Protein AF-A0A957MY77-F1 (afdb_monomer)

Foldseek 3Di:
DFQFDPVVPPPCPVVADCVQACPPVQGPQRTDDDDDDDDDDDDDDCVVDVDGDPFLVCCPPPVCVVPDDDDPDPCVVVVRD

Radius of gyration: 19.27 Å; Cα contacts (8 Å, |Δi|>4): 39; chains: 1; bounding box: 38×27×47 Å

Structure (mmCIF, N/CA/C/O backbone):
data_AF-A0A957MY77-F1
#
_entry.id   AF-A0A957MY77-F1
#
loop_
_atom_site.group_PDB
_atom_site.id
_atom_site.type_symbol
_atom_site.label_atom_id
_atom_site.label_alt_id
_atom_site.label_comp_id
_atom_site.label_asym_id
_atom_site.label_entity_id
_atom_site.label_seq_id
_atom_site.pdbx_PDB_ins_code
_atom_site.Cartn_x
_atom_site.Cartn_y
_atom_site.Cartn_z
_atom_site.occupancy
_atom_site.B_iso_or_equiv
_atom_site.auth_seq_id
_atom_site.auth_comp_id
_atom_site.auth_asym_id
_atom_site.auth_atom_id
_atom_site.pdbx_PDB_model_num
ATOM 1 N N . LEU A 1 1 ? -19.886 6.053 6.438 1.00 86.81 1 LEU A N 1
ATOM 2 C CA . LEU A 1 1 ? -19.942 6.106 7.920 1.00 86.81 1 LEU A CA 1
ATOM 3 C C . LEU A 1 1 ? -19.910 4.679 8.451 1.00 86.81 1 LEU A C 1
ATOM 5 O O . LEU A 1 1 ? -20.425 3.809 7.757 1.00 86.81 1 LEU A O 1
ATOM 9 N N . LEU A 1 2 ? -19.291 4.450 9.616 1.00 96.88 2 LEU A N 1
ATOM 10 C CA . LEU A 1 2 ? -19.074 3.126 10.222 1.00 96.88 2 LEU A CA 1
ATOM 11 C C . LEU A 1 2 ? -19.569 3.104 11.679 1.00 96.88 2 LEU A C 1
ATOM 13 O O . LEU A 1 2 ? -19.609 4.150 12.323 1.00 96.88 2 LEU A O 1
ATOM 17 N N . GLN A 1 3 ? -19.935 1.920 12.174 1.00 97.19 3 GLN A N 1
ATOM 18 C CA . GLN A 1 3 ? -20.265 1.659 13.583 1.00 97.19 3 GLN A CA 1
ATOM 19 C C . GLN A 1 3 ? -19.070 1.025 14.303 1.00 97.19 3 GLN A C 1
ATOM 21 O O . GLN A 1 3 ? -18.235 0.398 13.650 1.00 97.19 3 GLN A O 1
ATOM 26 N N . GLU A 1 4 ? -19.011 1.154 15.628 1.00 97.88 4 GLU A N 1
ATOM 27 C CA . GLU A 1 4 ? -17.954 0.520 16.419 1.00 97.88 4 GLU A CA 1
ATOM 28 C C . GLU A 1 4 ? -18.058 -1.009 16.397 1.00 97.88 4 GLU A C 1
ATOM 30 O O . GLU A 1 4 ? -19.147 -1.591 16.372 1.00 97.88 4 GLU A O 1
ATOM 35 N N . LEU A 1 5 ? -16.897 -1.658 16.407 1.00 96.88 5 LEU A N 1
ATOM 36 C CA . LEU A 1 5 ? -16.769 -3.104 16.430 1.00 96.88 5 LEU A CA 1
ATOM 37 C C . LEU A 1 5 ? -16.932 -3.638 17.856 1.00 96.88 5 LEU A C 1
ATOM 39 O O . LEU A 1 5 ? -16.218 -3.245 18.778 1.00 96.88 5 LEU A O 1
ATOM 43 N N . ASP A 1 6 ? -17.818 -4.620 18.024 1.00 96.94 6 ASP A N 1
ATOM 44 C CA . ASP A 1 6 ? -17.904 -5.405 19.256 1.00 96.94 6 ASP A CA 1
ATOM 45 C C . ASP A 1 6 ? -16.764 -6.430 19.299 1.00 96.94 6 ASP A C 1
ATOM 47 O O . ASP A 1 6 ? -16.862 -7.538 18.761 1.00 96.94 6 ASP A O 1
ATOM 51 N N . LYS A 1 7 ? -15.664 -6.049 19.952 1.00 93.94 7 LYS A N 1
ATOM 52 C CA . LYS A 1 7 ? -14.460 -6.881 20.079 1.00 93.94 7 LYS A CA 1
ATOM 53 C C . LYS A 1 7 ? -14.710 -8.212 20.787 1.00 93.94 7 LYS A C 1
ATOM 55 O O . LYS A 1 7 ? -14.007 -9.176 20.500 1.00 93.94 7 LYS A O 1
ATOM 60 N N . GLY A 1 8 ? -15.741 -8.310 21.632 1.00 96.19 8 GLY A N 1
ATOM 61 C CA . GLY A 1 8 ? -16.116 -9.569 22.283 1.00 96.19 8 GLY A CA 1
ATOM 62 C C . GLY A 1 8 ? -16.583 -10.649 21.300 1.00 96.19 8 GLY A C 1
ATOM 63 O O . GLY A 1 8 ? -16.597 -11.828 21.643 1.00 96.19 8 GLY A O 1
ATOM 64 N N . LYS A 1 9 ? -16.932 -10.265 20.065 1.00 96.31 9 LYS A N 1
ATOM 65 C CA . LYS A 1 9 ? -17.352 -11.172 18.986 1.00 96.31 9 LYS A CA 1
ATOM 66 C C . LYS A 1 9 ? -16.251 -11.465 17.965 1.00 96.31 9 LYS A C 1
ATOM 68 O O . LYS A 1 9 ? -16.518 -12.132 16.968 1.00 96.31 9 LYS A O 1
ATOM 73 N N . LEU A 1 10 ? -15.035 -10.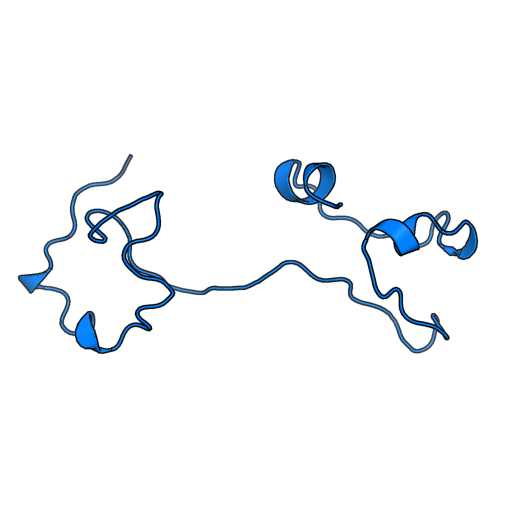968 18.185 1.00 95.06 10 LEU A N 1
ATOM 74 C CA . LEU A 1 10 ? -13.927 -11.049 17.234 1.00 95.06 10 LEU A CA 1
ATOM 75 C C . LEU A 1 10 ? -12.793 -11.902 17.825 1.00 95.06 10 LEU A C 1
ATOM 77 O O . LEU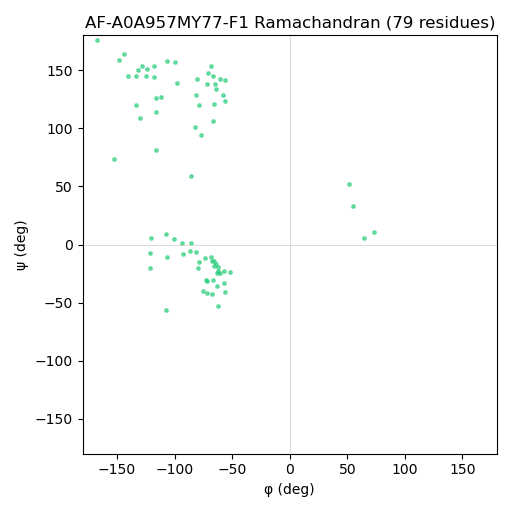 A 1 10 ? -11.811 -11.364 18.327 1.00 95.06 10 LEU A O 1
ATOM 81 N N . PRO A 1 11 ? -12.887 -13.243 17.753 1.00 93.81 11 PRO A N 1
ATOM 82 C CA . PRO A 1 11 ? -11.891 -14.137 18.355 1.00 93.81 11 PRO A CA 1
ATOM 83 C C . PRO A 1 11 ? -10.521 -14.079 17.660 1.00 93.81 11 PRO A C 1
ATOM 85 O O . PRO A 1 11 ? -9.551 -1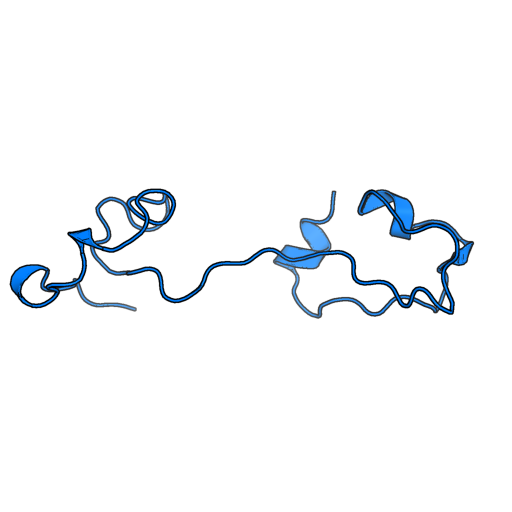4.634 18.159 1.00 93.81 11 PRO A O 1
ATOM 88 N N . ILE A 1 12 ? -10.444 -13.432 16.496 1.00 93.38 12 ILE A N 1
ATOM 89 C CA . ILE A 1 12 ? -9.243 -13.365 15.660 1.00 93.38 12 ILE A CA 1
ATOM 90 C C . ILE A 1 12 ? -8.292 -12.222 16.031 1.00 93.38 12 ILE A C 1
ATOM 92 O O . ILE A 1 12 ? -7.231 -12.126 15.425 1.00 93.38 12 ILE A O 1
ATOM 96 N N . LEU A 1 13 ? -8.664 -11.340 16.968 1.00 91.88 13 LEU A N 1
ATOM 97 C CA . LEU A 1 13 ? -7.915 -10.104 17.234 1.00 91.88 13 LEU A CA 1
ATOM 98 C C . LEU A 1 13 ? -6.445 -10.370 17.580 1.00 91.88 13 LEU A C 1
ATOM 100 O O . LEU A 1 13 ? -5.570 -9.702 17.039 1.00 91.88 13 LEU A O 1
ATOM 104 N N . ASP A 1 14 ? -6.178 -11.401 18.382 1.00 91.69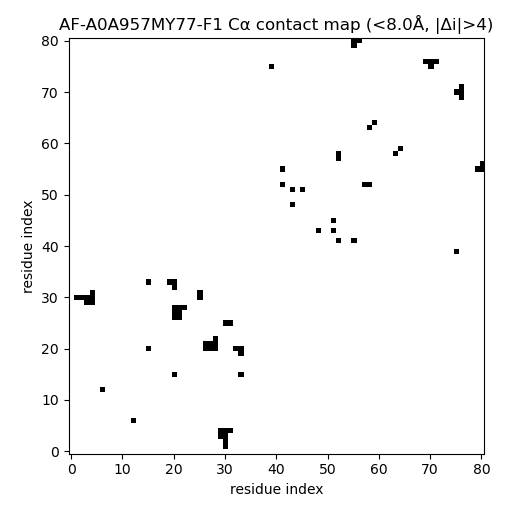 14 ASP A N 1
ATOM 105 C CA . ASP A 1 14 ? -4.819 -11.776 18.794 1.00 91.69 14 ASP A CA 1
ATOM 106 C C . ASP A 1 14 ? -4.000 -12.439 17.670 1.00 91.69 14 ASP A C 1
ATOM 108 O O . ASP A 1 14 ? -2.796 -12.636 17.807 1.00 91.69 14 ASP A O 1
ATOM 112 N N . SER A 1 15 ? -4.643 -12.812 16.557 1.00 94.88 15 SER A N 1
ATOM 113 C CA . SER A 1 15 ? -3.988 -13.418 15.387 1.00 94.88 15 SER A CA 1
ATOM 114 C C . SER A 1 15 ? -3.581 -12.394 14.327 1.00 94.88 15 SER A C 1
ATO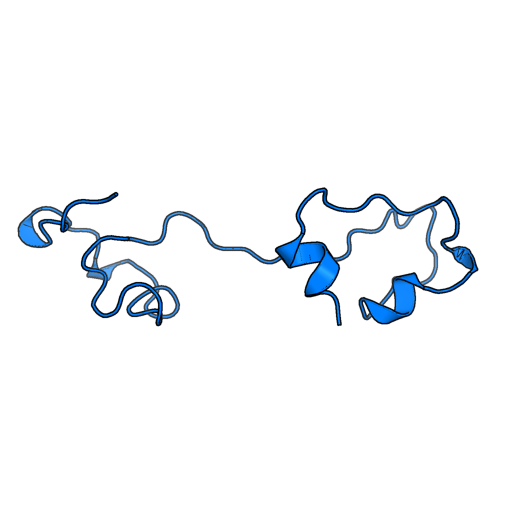M 116 O O . SER A 1 15 ? -2.936 -12.757 13.344 1.00 94.88 15 SER A O 1
ATOM 118 N N . LEU A 1 16 ? -3.993 -11.135 14.482 1.00 95.44 16 LEU A N 1
ATOM 119 C CA . LEU A 1 16 ? -3.682 -10.077 13.530 1.00 95.44 16 LEU A CA 1
ATOM 120 C C . LEU A 1 16 ? -2.270 -9.545 13.767 1.00 95.44 16 LEU A C 1
ATOM 122 O O . LEU A 1 16 ? -1.825 -9.396 14.903 1.00 95.44 16 LEU A O 1
ATOM 126 N N . ASP A 1 17 ? -1.574 -9.229 12.679 1.00 95.31 17 ASP A N 1
ATOM 127 C CA . ASP A 1 17 ? -0.244 -8.636 12.758 1.00 95.31 17 ASP A CA 1
ATOM 128 C C . ASP A 1 17 ? -0.338 -7.229 13.393 1.00 95.31 17 ASP A C 1
ATOM 130 O O . ASP A 1 17 ? -1.039 -6.359 12.857 1.00 95.31 17 ASP A O 1
ATOM 134 N N . PRO A 1 18 ? 0.358 -6.981 14.521 1.00 94.94 18 PRO A N 1
ATOM 135 C CA . PRO A 1 18 ? 0.280 -5.721 15.252 1.00 94.94 18 PRO A CA 1
ATOM 136 C C . PRO A 1 18 ? 0.764 -4.513 14.445 1.00 94.94 18 PRO A C 1
ATOM 138 O O . PRO A 1 18 ? 0.379 -3.393 14.773 1.00 94.94 18 PRO A O 1
ATOM 141 N N . ASN A 1 19 ? 1.545 -4.710 13.376 1.00 95.62 19 ASN A N 1
ATOM 142 C CA . ASN A 1 19 ? 1.969 -3.624 12.488 1.00 95.62 19 ASN A CA 1
ATOM 143 C C . ASN A 1 19 ? 0.800 -2.994 11.710 1.00 95.62 19 ASN A C 1
ATOM 145 O O . ASN A 1 19 ? 0.929 -1.876 11.216 1.00 95.62 19 ASN A O 1
ATOM 149 N N . TYR A 1 20 ? -0.338 -3.688 11.609 1.00 95.69 20 TYR A N 1
ATOM 150 C CA . TYR A 1 20 ? -1.547 -3.196 10.939 1.00 95.69 20 TYR A CA 1
ATOM 151 C C . TYR A 1 20 ? -2.668 -2.821 11.915 1.00 95.69 20 TYR A C 1
ATOM 153 O O . TYR A 1 20 ? -3.800 -2.554 11.502 1.00 95.69 20 TYR A O 1
ATOM 161 N N . LEU A 1 21 ? -2.366 -2.796 13.212 1.00 95.56 21 LEU A N 1
ATOM 162 C CA . LEU A 1 21 ? -3.277 -2.375 14.268 1.00 95.56 21 LEU A CA 1
ATOM 163 C C . LEU A 1 21 ? -2.871 -0.995 14.795 1.00 95.56 21 LEU A C 1
ATOM 165 O O . LEU A 1 21 ? -1.727 -0.573 14.666 1.00 95.56 21 LEU A O 1
ATOM 169 N N . ASN A 1 22 ? -3.815 -0.288 15.416 1.00 96.12 22 ASN A N 1
ATOM 170 C CA . ASN A 1 22 ? -3.607 1.026 16.036 1.00 96.12 22 ASN A CA 1
ATOM 171 C C . ASN A 1 22 ? -3.004 2.085 15.096 1.00 96.12 22 ASN A C 1
ATOM 173 O O . ASN A 1 22 ? -2.250 2.958 15.532 1.00 96.12 22 ASN A O 1
ATOM 177 N N . LEU A 1 23 ? -3.333 2.020 13.805 1.00 96.44 23 LEU A N 1
ATOM 178 C CA . LEU A 1 23 ? -2.866 3.000 12.832 1.00 96.44 23 LEU A CA 1
ATOM 179 C C . LEU A 1 23 ? -3.513 4.376 13.089 1.00 96.44 23 LEU A C 1
ATOM 181 O O . LEU A 1 23 ? -4.633 4.438 13.600 1.00 96.44 23 LEU A O 1
ATOM 185 N N . PRO A 1 24 ? -2.864 5.494 12.703 1.00 97.75 24 PRO A N 1
ATOM 186 C CA . PRO A 1 24 ? -3.324 6.843 13.057 1.00 97.75 24 PRO A CA 1
ATOM 187 C C . PRO A 1 24 ? -4.753 7.194 12.621 1.00 97.75 24 PRO A C 1
ATOM 189 O O . PRO A 1 24 ? -5.362 8.092 13.196 1.00 97.75 24 PRO A O 1
ATOM 192 N N . PHE A 1 25 ? -5.288 6.510 11.607 1.00 96.12 25 PHE A N 1
ATOM 193 C CA . PHE A 1 25 ? -6.649 6.732 11.121 1.00 96.12 25 PHE A CA 1
ATOM 194 C C . PHE A 1 25 ? -7.736 6.061 11.983 1.00 96.12 25 PHE A C 1
ATOM 196 O O . PHE A 1 25 ? -8.891 6.467 11.894 1.00 96.12 25 PHE A O 1
ATOM 203 N N . ASP A 1 26 ? -7.394 5.050 12.789 1.00 97.69 26 ASP A N 1
ATOM 204 C CA . ASP A 1 26 ? -8.308 4.364 13.716 1.00 97.69 26 ASP A CA 1
ATOM 205 C C . ASP A 1 26 ? -7.532 3.783 14.919 1.00 97.69 26 ASP A C 1
ATOM 207 O O . ASP A 1 26 ? -7.307 2.567 15.006 1.00 97.69 26 ASP A O 1
ATOM 211 N N . PRO A 1 27 ? -7.077 4.641 15.855 1.00 96.25 27 PRO A N 1
ATOM 212 C CA . PRO A 1 27 ? -6.428 4.185 17.078 1.00 96.25 27 PRO A CA 1
ATOM 213 C C . PRO A 1 27 ? -7.333 3.225 17.857 1.00 96.25 27 PRO A C 1
ATOM 215 O O . PRO A 1 27 ? -8.544 3.424 17.941 1.00 96.25 27 PRO A O 1
ATOM 218 N N . GLU A 1 28 ? -6.745 2.186 18.452 1.00 95.25 28 GLU A N 1
ATOM 219 C CA . GLU A 1 28 ? -7.463 1.094 19.120 1.00 95.25 28 GLU A CA 1
ATOM 220 C C . GLU A 1 28 ? -8.338 0.232 18.195 1.00 95.25 28 GLU A C 1
ATOM 222 O O . GLU A 1 28 ? -9.022 -0.647 18.713 1.00 95.25 28 GLU A O 1
ATOM 227 N N . ASN A 1 29 ? -8.333 0.416 16.867 1.00 96.31 29 ASN A N 1
ATOM 228 C CA . ASN A 1 29 ? -9.163 -0.359 15.932 1.00 96.31 29 ASN A CA 1
ATOM 229 C C . ASN A 1 29 ? -10.645 -0.377 16.354 1.00 96.31 29 ASN A C 1
ATOM 231 O O . ASN A 1 29 ? -11.245 -1.444 16.535 1.00 96.31 29 ASN A O 1
ATOM 235 N N . LYS A 1 30 ? -11.228 0.805 16.600 1.00 97.12 30 LYS A N 1
ATOM 236 C CA . LYS A 1 30 ? -12.626 0.924 17.051 1.00 97.12 30 LYS A CA 1
ATOM 237 C C . LYS A 1 30 ? -13.599 0.612 15.925 1.00 97.12 30 LYS A C 1
ATOM 239 O O . LYS A 1 30 ? -14.679 0.094 16.191 1.00 97.12 30 LYS A O 1
ATOM 244 N N . TYR A 1 31 ? -13.210 0.889 14.683 1.00 97.62 31 TYR A N 1
ATOM 245 C CA . TYR A 1 31 ? -14.088 0.797 13.516 1.00 97.62 31 TYR A CA 1
ATOM 246 C C . TYR A 1 31 ? -13.576 -0.170 12.445 1.00 97.62 31 TYR A C 1
ATOM 248 O O . TYR A 1 31 ? -14.357 -0.616 11.605 1.00 97.62 31 TYR A O 1
ATOM 256 N N . THR A 1 32 ? -12.282 -0.492 12.440 1.00 96.56 32 THR A N 1
ATOM 257 C CA . THR A 1 32 ? -11.625 -1.188 11.327 1.00 96.56 32 THR A CA 1
ATOM 258 C C . THR A 1 32 ? -10.743 -2.345 11.788 1.00 96.56 32 THR A C 1
ATOM 260 O O . THR A 1 32 ? -10.072 -2.266 12.815 1.00 96.56 32 THR A O 1
ATOM 263 N N . LEU A 1 33 ? -10.703 -3.413 10.984 1.00 96.00 33 LEU A N 1
ATOM 264 C CA . LEU A 1 33 ? -9.703 -4.480 11.071 1.00 96.00 33 LEU A CA 1
ATOM 265 C C . LEU A 1 33 ? -9.012 -4.661 9.714 1.00 96.00 33 LEU A C 1
ATOM 267 O O . LEU A 1 33 ? -9.673 -4.512 8.681 1.00 96.00 33 LEU A O 1
ATOM 271 N N . PRO A 1 34 ? -7.711 -4.998 9.695 1.00 95.25 34 PRO A N 1
ATOM 272 C CA . PRO A 1 34 ? -7.000 -5.281 8.458 1.00 95.25 34 PRO A CA 1
ATOM 273 C C . PRO A 1 34 ? -7.577 -6.524 7.772 1.00 95.25 34 PRO A C 1
ATOM 275 O O . PRO A 1 34 ? -7.797 -7.557 8.403 1.00 95.25 34 PRO A O 1
ATOM 278 N N . TYR A 1 35 ? -7.797 -6.415 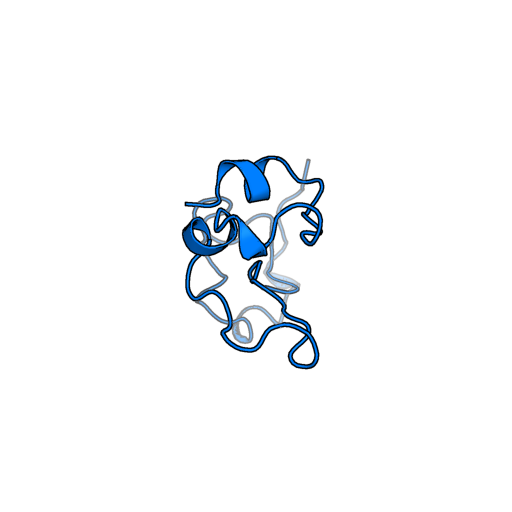6.463 1.00 94.69 35 TYR A N 1
ATOM 279 C CA . TYR A 1 35 ? -8.181 -7.542 5.611 1.00 94.69 35 TYR A CA 1
ATOM 280 C C . TYR A 1 35 ? -7.018 -7.952 4.707 1.00 94.69 35 TYR A C 1
ATOM 282 O O . TYR A 1 35 ? -6.552 -9.087 4.754 1.00 94.69 35 TYR A O 1
ATOM 290 N N . GLN A 1 36 ? -6.516 -6.998 3.922 1.00 94.56 36 GLN A N 1
ATOM 291 C CA . GLN A 1 36 ? -5.331 -7.144 3.085 1.00 94.56 36 GLN A CA 1
ATOM 292 C C . GLN A 1 36 ? -4.526 -5.848 3.138 1.00 94.56 36 GLN A C 1
ATOM 294 O O . GLN A 1 36 ? -5.096 -4.759 3.218 1.00 94.56 36 GLN A O 1
ATOM 299 N N . ALA A 1 37 ? -3.207 -5.982 3.082 1.00 91.62 37 ALA A N 1
ATOM 300 C CA . ALA A 1 37 ? -2.275 -4.874 2.976 1.00 91.62 37 ALA A CA 1
ATOM 301 C C . ALA A 1 37 ? -1.384 -5.078 1.750 1.00 91.62 37 ALA A C 1
ATOM 303 O O . ALA A 1 37 ? -1.126 -6.210 1.336 1.00 91.62 37 ALA A O 1
ATOM 304 N N . GLY A 1 38 ? -0.925 -3.977 1.171 1.00 90.94 38 GLY A N 1
ATOM 305 C CA . GLY A 1 38 ? -0.064 -3.974 0.001 1.00 90.94 38 GLY A CA 1
ATOM 306 C C . GLY A 1 38 ? 0.524 -2.591 -0.233 1.00 90.94 38 GLY A C 1
ATOM 307 O O . GLY A 1 38 ? 0.200 -1.639 0.477 1.00 90.94 38 GLY A O 1
ATOM 308 N N . THR A 1 39 ? 1.391 -2.503 -1.234 1.00 90.56 39 THR A N 1
ATOM 309 C CA . THR A 1 39 ? 1.975 -1.248 -1.702 1.00 90.56 39 THR A CA 1
ATOM 310 C C . THR A 1 39 ? 1.869 -1.188 -3.215 1.00 90.56 39 THR A C 1
ATOM 312 O O . THR A 1 39 ? 1.934 -2.222 -3.883 1.00 90.56 39 THR A O 1
ATOM 315 N N . ASP A 1 40 ? 1.764 0.020 -3.753 1.00 89.19 40 ASP A N 1
ATOM 316 C CA . ASP A 1 40 ? 1.956 0.236 -5.181 1.00 89.19 40 ASP A CA 1
ATOM 317 C C . ASP A 1 40 ? 3.440 0.060 -5.527 1.00 89.19 40 ASP A C 1
ATOM 319 O O . ASP A 1 40 ? 4.328 0.284 -4.698 1.00 89.19 40 ASP A O 1
ATOM 323 N N . SER A 1 41 ? 3.726 -0.428 -6.732 1.00 90.31 41 SER A N 1
ATOM 324 C CA . SER A 1 41 ? 5.082 -0.774 -7.169 1.00 90.31 41 SER A CA 1
ATOM 325 C C . SER A 1 41 ? 5.258 -0.565 -8.666 1.00 90.31 41 SER A C 1
ATOM 327 O O . SER A 1 41 ? 4.296 -0.581 -9.433 1.00 90.31 41 SER A O 1
ATOM 329 N N . ILE A 1 42 ? 6.513 -0.419 -9.085 1.00 93.88 42 ILE A N 1
ATOM 330 C CA . ILE A 1 42 ? 6.886 -0.402 -10.496 1.00 93.88 42 ILE A CA 1
ATOM 331 C C . ILE A 1 42 ? 6.919 -1.848 -10.995 1.00 93.88 42 ILE A C 1
ATOM 333 O O . ILE A 1 42 ? 7.684 -2.672 -10.495 1.00 93.88 42 ILE A O 1
ATOM 337 N N . VAL A 1 43 ? 6.095 -2.151 -11.996 1.00 94.50 43 VAL A N 1
ATOM 338 C CA . VAL A 1 43 ? 6.063 -3.463 -12.651 1.00 94.50 43 VAL A CA 1
ATOM 339 C C . VAL A 1 43 ? 6.578 -3.310 -14.075 1.00 94.50 43 VAL A C 1
ATOM 341 O O . VAL A 1 43 ? 6.084 -2.478 -14.833 1.00 94.50 43 VAL A O 1
ATOM 344 N N . VAL A 1 44 ? 7.571 -4.120 -14.446 1.00 95.94 44 VAL A N 1
ATOM 345 C CA . VAL A 1 44 ? 8.240 -4.037 -15.752 1.00 95.94 44 VAL A CA 1
ATOM 346 C C . VAL A 1 44 ? 8.058 -5.310 -16.569 1.00 95.94 44 VAL A C 1
ATOM 348 O O . VAL A 1 44 ? 8.094 -6.422 -16.045 1.00 95.94 44 VAL A O 1
ATOM 351 N N . ASN A 1 45 ? 7.922 -5.147 -17.885 1.00 96.25 45 ASN A N 1
ATOM 352 C CA . ASN A 1 45 ? 8.084 -6.248 -18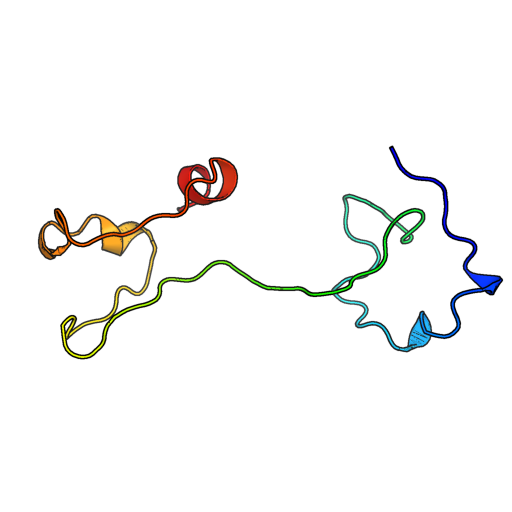.828 1.00 96.25 45 ASN A CA 1
ATOM 353 C C . ASN A 1 45 ? 9.581 -6.453 -19.105 1.00 96.25 45 ASN A C 1
ATOM 355 O O . ASN A 1 45 ? 10.175 -5.722 -19.898 1.00 96.25 45 ASN A O 1
ATOM 359 N N . THR A 1 46 ? 10.179 -7.463 -18.474 1.00 95.69 46 THR A N 1
ATOM 360 C CA . THR A 1 46 ? 11.623 -7.746 -18.547 1.00 95.69 46 THR A CA 1
ATOM 361 C C . THR A 1 46 ? 12.109 -8.200 -19.925 1.00 95.69 46 THR A C 1
ATOM 363 O O . THR A 1 46 ? 13.306 -8.164 -20.183 1.00 95.69 46 THR A O 1
ATOM 366 N N . ALA A 1 47 ? 11.213 -8.578 -20.842 1.00 96.12 47 ALA A N 1
ATOM 367 C CA . ALA A 1 47 ? 11.582 -8.845 -22.234 1.00 96.12 47 ALA A CA 1
ATOM 368 C C . ALA A 1 47 ? 11.755 -7.560 -23.069 1.00 96.12 47 ALA A C 1
ATOM 370 O O . ALA A 1 47 ? 12.293 -7.615 -24.170 1.00 96.12 47 ALA A O 1
ATOM 371 N N . ALA A 1 48 ? 11.269 -6.416 -22.574 1.00 92.56 48 ALA A N 1
ATOM 372 C CA . ALA A 1 48 ? 11.253 -5.138 -23.292 1.00 92.56 48 ALA A CA 1
ATOM 373 C C . ALA A 1 48 ? 12.006 -4.006 -22.569 1.00 92.56 48 ALA A C 1
ATOM 375 O O . ALA A 1 48 ? 12.139 -2.911 -23.125 1.00 92.56 48 ALA A O 1
ATOM 376 N N . VAL A 1 49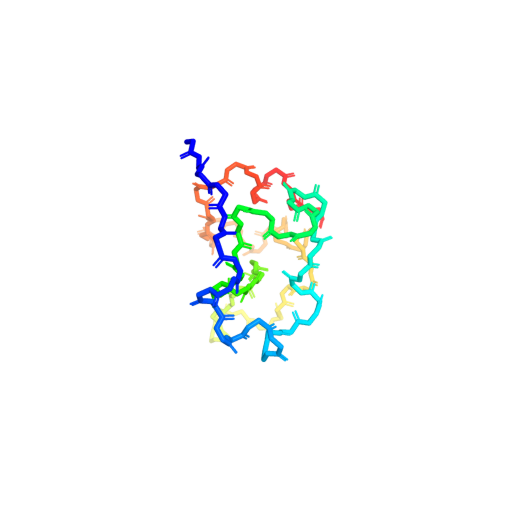 ? 12.445 -4.246 -21.332 1.00 94.06 49 VAL A N 1
ATOM 377 C CA . VAL A 1 49 ? 13.160 -3.298 -20.473 1.00 94.06 49 VAL A CA 1
ATOM 378 C C . VAL A 1 49 ? 14.399 -4.006 -19.934 1.00 94.06 49 VAL A C 1
ATOM 380 O O . VAL A 1 49 ? 14.280 -4.912 -19.113 1.00 94.06 49 VAL A O 1
ATOM 383 N N . GLU A 1 50 ? 15.578 -3.611 -20.418 1.00 89.88 50 GLU A N 1
ATOM 384 C CA . GLU A 1 50 ? 16.854 -4.235 -20.037 1.00 89.88 50 GLU A CA 1
ATOM 385 C C . GLU A 1 50 ? 17.305 -3.820 -18.631 1.00 89.88 50 GLU A C 1
ATOM 387 O O . GLU A 1 50 ? 17.791 -4.647 -17.864 1.00 89.88 50 GLU A O 1
ATOM 392 N N . THR A 1 51 ? 17.118 -2.545 -18.280 1.00 90.75 51 THR A N 1
ATOM 393 C CA . THR A 1 51 ? 17.450 -2.001 -16.958 1.00 90.75 51 THR A CA 1
ATOM 394 C C . THR A 1 51 ? 16.171 -1.525 -16.285 1.00 90.75 51 THR A C 1
ATOM 396 O O . THR A 1 51 ? 15.521 -0.601 -16.765 1.00 90.75 51 THR A O 1
ATOM 399 N N . ALA A 1 52 ? 15.785 -2.182 -15.190 1.00 93.75 52 ALA A N 1
ATOM 400 C CA . ALA A 1 52 ? 14.576 -1.826 -14.455 1.00 93.75 52 ALA A CA 1
ATOM 401 C C . ALA A 1 52 ? 14.761 -0.492 -13.697 1.00 93.75 52 ALA A C 1
ATOM 403 O O . ALA A 1 52 ? 15.806 -0.316 -13.058 1.00 93.75 52 ALA A O 1
ATOM 404 N N . PRO A 1 53 ? 13.754 0.403 -13.687 1.00 94.69 53 PRO A N 1
ATOM 405 C CA . PRO A 1 53 ? 13.788 1.614 -12.872 1.00 94.69 53 PRO A CA 1
ATOM 406 C C . PRO A 1 53 ? 13.899 1.244 -11.387 1.00 94.69 53 PRO A C 1
ATOM 408 O O . PRO A 1 53 ? 13.301 0.258 -10.953 1.00 94.69 53 PRO A O 1
ATOM 411 N N . GLN A 1 54 ? 14.661 2.015 -10.612 1.00 93.75 54 GLN A N 1
ATOM 412 C CA . GLN A 1 54 ? 14.870 1.776 -9.177 1.00 93.75 54 GLN A CA 1
ATOM 413 C C . GLN A 1 54 ? 14.123 2.792 -8.301 1.00 93.75 54 GLN A C 1
ATOM 415 O O . GLN A 1 54 ? 14.023 2.612 -7.089 1.00 93.75 54 GLN A O 1
ATOM 420 N N . SER A 1 55 ? 13.582 3.847 -8.907 1.00 92.69 55 SER A N 1
ATOM 421 C CA . SER A 1 55 ? 12.800 4.897 -8.260 1.00 92.69 55 SER A CA 1
ATOM 422 C C . SER A 1 55 ? 11.666 5.380 -9.166 1.00 92.69 55 SER A C 1
ATOM 424 O O . SER A 1 55 ? 11.683 5.150 -10.377 1.00 92.69 55 SER A O 1
ATOM 426 N N . PHE A 1 56 ? 10.682 6.089 -8.602 1.00 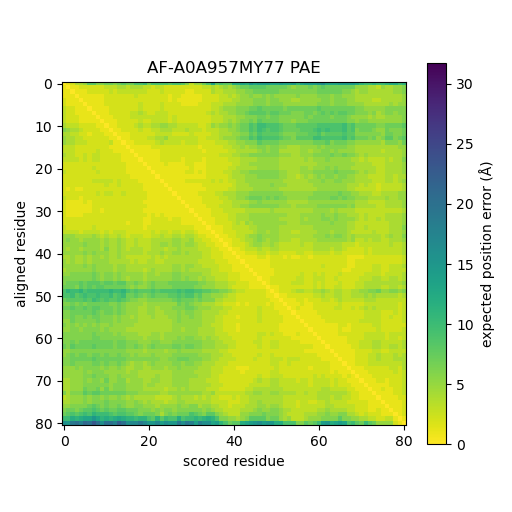92.06 56 PHE A N 1
ATOM 427 C CA . PHE A 1 56 ? 9.653 6.733 -9.422 1.00 92.06 56 PHE A CA 1
ATOM 428 C C . PHE A 1 56 ? 10.248 7.808 -10.334 1.00 92.06 56 PHE A C 1
ATOM 430 O O . PHE A 1 56 ? 9.836 7.898 -11.485 1.00 92.06 56 PHE A O 1
ATOM 437 N N . ALA A 1 57 ? 11.265 8.546 -9.876 1.00 91.88 57 ALA A N 1
ATOM 438 C CA . ALA A 1 57 ? 11.955 9.553 -10.681 1.00 91.88 57 ALA A CA 1
ATOM 439 C C . ALA A 1 57 ? 12.544 8.984 -11.987 1.00 91.88 57 ALA A C 1
ATOM 441 O O . ALA A 1 57 ? 12.528 9.660 -13.017 1.00 91.88 57 ALA A O 1
ATOM 442 N N . ASP A 1 58 ? 12.992 7.725 -11.985 1.00 93.62 58 ASP A N 1
ATOM 443 C CA . ASP A 1 58 ? 13.536 7.068 -13.180 1.00 93.62 58 ASP A CA 1
ATOM 444 C C . ASP A 1 58 ? 12.496 6.920 -14.303 1.00 93.62 58 ASP A C 1
ATOM 446 O O . ASP A 1 58 ? 12.863 6.874 -15.478 1.00 93.62 58 ASP A O 1
ATOM 450 N N . LEU A 1 59 ? 11.193 6.903 -13.985 1.00 93.31 59 LEU A N 1
ATOM 451 C CA . LEU A 1 59 ? 10.126 6.799 -14.991 1.00 93.31 59 LEU A CA 1
ATOM 452 C C . LEU A 1 59 ? 10.051 8.037 -15.909 1.00 93.31 59 LEU A C 1
ATOM 454 O O . LEU A 1 59 ? 9.430 7.974 -16.967 1.00 93.31 59 LEU A O 1
ATOM 458 N N . TRP A 1 60 ? 10.716 9.142 -15.548 1.00 91.31 60 TRP A N 1
ATOM 459 C CA . TRP A 1 60 ? 10.808 10.362 -16.356 1.00 91.31 60 TRP A CA 1
ATOM 460 C C . TRP A 1 60 ? 11.960 10.307 -17.368 1.00 91.31 60 TRP A C 1
ATOM 462 O O . TRP A 1 60 ? 12.166 11.260 -18.124 1.00 91.31 60 TRP A O 1
ATOM 472 N N . ASN A 1 61 ? 12.703 9.197 -17.420 1.00 93.38 61 ASN A N 1
ATOM 473 C CA . ASN A 1 61 ? 13.677 8.954 -18.473 1.00 93.38 61 ASN A CA 1
ATOM 474 C C . ASN A 1 61 ? 12.981 8.998 -19.854 1.00 93.38 61 ASN A C 1
ATOM 476 O O . ASN A 1 61 ? 11.995 8.282 -20.066 1.00 93.38 61 ASN A O 1
ATOM 480 N N . PRO A 1 62 ? 13.494 9.789 -20.820 1.00 94.81 62 PRO A N 1
ATOM 481 C CA . PRO A 1 62 ? 12.944 9.854 -22.172 1.00 94.81 62 PRO A CA 1
ATOM 482 C C . PRO A 1 62 ? 12.772 8.497 -22.874 1.00 94.81 62 PRO A C 1
ATOM 484 O O . PRO A 1 62 ? 11.925 8.397 -23.761 1.00 94.81 62 PRO A O 1
ATOM 487 N N . GLU A 1 63 ? 13.512 7.447 -22.488 1.00 93.06 63 GLU A N 1
ATOM 488 C CA . GLU A 1 63 ? 13.350 6.101 -23.069 1.00 93.06 63 GLU A CA 1
ATOM 489 C C . GLU A 1 63 ? 11.959 5.483 -22.832 1.00 93.06 63 GLU A C 1
ATOM 491 O O . GLU A 1 63 ? 11.532 4.600 -23.586 1.00 93.06 63 GLU A O 1
ATOM 496 N N . TYR A 1 64 ? 11.246 5.939 -21.795 1.00 94.19 64 TYR A N 1
ATOM 497 C CA . TYR A 1 64 ? 9.918 5.447 -21.428 1.00 94.19 64 TYR A CA 1
ATOM 498 C C . TYR A 1 64 ? 8.772 6.261 -22.043 1.00 94.19 64 TYR A C 1
ATOM 500 O O . TYR A 1 64 ? 7.600 5.943 -21.821 1.00 94.19 64 TYR A O 1
ATOM 508 N N . ALA A 1 65 ? 9.068 7.287 -22.848 1.00 94.94 65 ALA A N 1
ATOM 509 C CA . ALA A 1 65 ? 8.049 8.114 -23.486 1.00 94.94 65 ALA A CA 1
ATOM 510 C C . ALA A 1 65 ? 7.070 7.265 -24.324 1.00 94.94 65 ALA A C 1
ATOM 512 O O . ALA A 1 65 ? 7.468 6.519 -25.217 1.00 94.94 65 ALA A O 1
ATOM 513 N N . GLY A 1 66 ? 5.771 7.368 -24.020 1.00 95.81 66 GLY A N 1
ATOM 514 C CA . GLY A 1 66 ? 4.717 6.591 -24.685 1.00 95.81 66 GLY A CA 1
ATOM 515 C C . GLY A 1 66 ? 4.665 5.104 -24.305 1.00 95.81 66 GLY A C 1
ATOM 516 O O . GLY A 1 66 ? 3.951 4.345 -24.956 1.00 95.81 66 GLY A O 1
ATOM 517 N N . ARG A 1 67 ? 5.409 4.676 -23.273 1.00 94.56 67 ARG A N 1
ATOM 518 C CA . ARG A 1 67 ? 5.525 3.269 -22.843 1.00 94.56 67 ARG A CA 1
ATOM 519 C C . ARG A 1 67 ? 5.067 3.019 -21.400 1.00 94.56 67 ARG A C 1
ATOM 521 O O . ARG A 1 67 ? 5.213 1.902 -20.912 1.00 94.56 67 ARG A O 1
ATOM 528 N N . LEU A 1 68 ? 4.520 4.033 -20.726 1.00 95.00 68 LEU A N 1
ATOM 529 C CA . LEU A 1 68 ? 4.027 3.938 -19.350 1.00 95.00 68 LEU A CA 1
ATOM 530 C C . LEU A 1 68 ? 2.512 3.714 -19.313 1.00 95.00 68 LEU A C 1
ATOM 532 O O . LEU A 1 68 ? 1.761 4.357 -20.046 1.00 95.00 68 LEU A O 1
ATOM 536 N N . VAL A 1 69 ? 2.073 2.844 -18.406 1.00 95.00 69 VAL A N 1
ATOM 537 C CA . VAL A 1 69 ? 0.676 2.729 -17.972 1.00 95.00 69 VAL A CA 1
ATOM 538 C C . VAL A 1 69 ? 0.644 3.097 -16.498 1.00 95.00 69 VAL A C 1
ATOM 540 O O . VAL A 1 69 ? 1.395 2.531 -15.708 1.00 95.00 69 VAL A O 1
ATOM 543 N N . MET A 1 70 ? -0.206 4.056 -16.146 1.00 93.00 70 MET A N 1
ATOM 544 C CA . MET A 1 70 ? -0.262 4.644 -14.809 1.00 93.00 70 MET A CA 1
ATOM 545 C C . MET A 1 70 ? -1.627 4.384 -14.172 1.00 93.00 70 MET A C 1
ATOM 547 O O . MET A 1 70 ? -2.624 4.219 -14.878 1.00 93.00 70 MET A O 1
ATOM 551 N N . LEU A 1 71 ? -1.668 4.352 -12.840 1.00 93.75 71 LEU A N 1
ATOM 552 C CA . LEU A 1 71 ? -2.924 4.280 -12.099 1.00 93.75 71 LEU A CA 1
ATOM 553 C C . LEU A 1 71 ? -3.741 5.554 -12.317 1.00 93.75 71 LEU A C 1
ATOM 555 O O . LEU A 1 71 ? -3.209 6.660 -12.246 1.00 93.75 71 LEU A O 1
ATOM 559 N N . ASP A 1 72 ? -5.047 5.394 -12.498 1.00 95.25 72 ASP A N 1
ATOM 560 C CA . ASP A 1 72 ? -6.000 6.503 -12.445 1.00 95.25 72 ASP A CA 1
ATOM 561 C C . ASP A 1 72 ? -6.433 6.754 -10.984 1.00 95.25 72 ASP A C 1
ATOM 563 O O . ASP A 1 72 ? -7.596 6.606 -10.613 1.00 95.25 72 ASP A O 1
ATOM 567 N N . ASP A 1 73 ? -5.456 7.043 -10.113 1.00 94.56 73 ASP A N 1
ATOM 568 C CA . ASP A 1 73 ? -5.653 7.428 -8.707 1.00 94.56 73 ASP A CA 1
ATOM 569 C C . ASP A 1 73 ? -4.775 8.646 -8.389 1.00 94.56 73 ASP A C 1
ATOM 571 O O . ASP A 1 73 ? -3.548 8.616 -8.499 1.00 94.56 73 ASP A O 1
ATOM 575 N N . SER A 1 74 ? -5.410 9.743 -7.980 1.00 94.50 74 SER A N 1
ATOM 576 C CA . SER A 1 74 ? -4.714 11.009 -7.749 1.00 94.50 74 SER A CA 1
ATOM 577 C C . SER A 1 74 ? -3.745 10.965 -6.570 1.00 94.50 74 SER A C 1
ATOM 579 O O . SER A 1 74 ? -2.731 11.655 -6.605 1.00 94.50 74 SER A O 1
ATOM 581 N N . ARG A 1 75 ? -4.012 10.163 -5.535 1.00 92.94 75 ARG A N 1
ATOM 582 C CA . ARG A 1 75 ? -3.136 10.063 -4.359 1.00 92.94 75 ARG A CA 1
ATOM 583 C C . ARG A 1 75 ? -1.863 9.315 -4.719 1.00 92.94 75 ARG A C 1
ATOM 585 O O . ARG A 1 75 ? -0.790 9.760 -4.327 1.00 92.94 75 ARG A O 1
ATOM 592 N N . ALA A 1 76 ? -1.991 8.235 -5.490 1.00 90.62 76 ALA A N 1
ATOM 593 C CA . ALA A 1 76 ? -0.849 7.488 -5.995 1.00 90.62 76 ALA A CA 1
ATOM 594 C C . ALA A 1 76 ? 0.013 8.372 -6.907 1.00 90.62 76 ALA A C 1
ATOM 596 O O . ALA A 1 76 ? 1.197 8.542 -6.645 1.00 90.62 76 ALA A O 1
ATOM 597 N N . ILE A 1 77 ? -0.584 9.008 -7.923 1.00 91.00 77 ILE A N 1
ATOM 598 C CA . ILE A 1 77 ? 0.169 9.788 -8.918 1.00 91.00 77 ILE A CA 1
ATOM 599 C C . ILE A 1 77 ? 0.802 11.052 -8.330 1.00 91.00 77 ILE A C 1
ATOM 601 O O . ILE A 1 77 ? 1.952 11.351 -8.633 1.00 91.00 77 ILE A O 1
ATOM 605 N N . ILE A 1 78 ? 0.091 11.796 -7.478 1.00 90.56 78 ILE A N 1
ATOM 606 C CA . ILE A 1 78 ? 0.654 12.998 -6.837 1.00 90.56 78 ILE A CA 1
ATOM 607 C C . ILE A 1 78 ? 1.701 12.615 -5.780 1.00 90.56 78 ILE A C 1
ATOM 609 O O . ILE A 1 78 ? 2.645 13.367 -5.553 1.00 90.56 78 ILE A O 1
ATOM 613 N N . GLY A 1 79 ? 1.533 11.460 -5.129 1.00 86.50 79 GLY A N 1
ATOM 614 C CA . GLY A 1 79 ? 2.433 10.954 -4.094 1.00 86.50 79 GLY A CA 1
ATOM 615 C C . GLY A 1 79 ? 3.692 10.256 -4.615 1.00 86.50 79 GLY A C 1
ATOM 616 O O . GLY A 1 79 ? 4.547 9.911 -3.804 1.00 86.50 79 GLY A O 1
ATOM 617 N N . MET A 1 80 ? 3.824 10.042 -5.928 1.00 85.62 80 MET A N 1
ATOM 618 C CA . MET A 1 80 ? 5.046 9.519 -6.542 1.00 85.62 80 MET A CA 1
ATOM 619 C C . MET A 1 80 ? 6.176 10.548 -6.412 1.00 85.62 80 MET A C 1
ATOM 621 O O . MET A 1 80 ? 6.187 11.557 -7.116 1.00 85.62 80 MET A O 1
ATOM 625 N N . THR A 1 81 ? 7.125 10.283 -5.515 1.00 69.38 81 THR A N 1
ATOM 626 C CA . THR A 1 81 ? 8.337 11.091 -5.290 1.00 69.38 81 THR A CA 1
ATOM 627 C C . THR A 1 81 ? 9.598 10.303 -5.584 1.00 69.38 81 THR A C 1
ATOM 629 O O . THR A 1 81 ? 9.599 9.091 -5.265 1.00 69.38 81 THR A O 1
#

Mean predicted aligned error: 3.93 Å

Sequence (81 aa):
LLQELDKGKLPILDSLDPNYLNLPFDPENKYTLPYQAGTDSIVVNTAAVETAPQSFADLWNPEYAGRLVMLDDSRAIIGMT

pLDDT: mean 93.75, std 3.73, range [69.38, 97.88]

Secondary structure (DSSP, 8-state):
--PPP-GGG-TTGGGS-GGGSS-TTSGGGSS---S----------TTT-SS--SSSGGGGSGGGTT-----S-HHHHHH--

Solvent-accessible surface area (backbone atoms only — not comparable to full-atom values): 5842 Å² total; per-residue (Å²): 141,86,65,74,60,68,64,94,79,45,90,58,65,88,76,54,66,67,91,67,47,54,44,93,92,41,61,80,40,44,67,60,78,82,86,81,87,88,77,91,78,91,82,79,61,70,94,82,40,92,74,77,73,90,51,61,67,52,66,72,42,77,90,41,66,97,70,78,86,79,77,98,42,70,67,61,61,72,62,62,103